Protein AF-A0A353C6F2-F1 (afdb_monomer)

Solvent-accessible surface area (backbone atoms only — not comparable to full-atom values):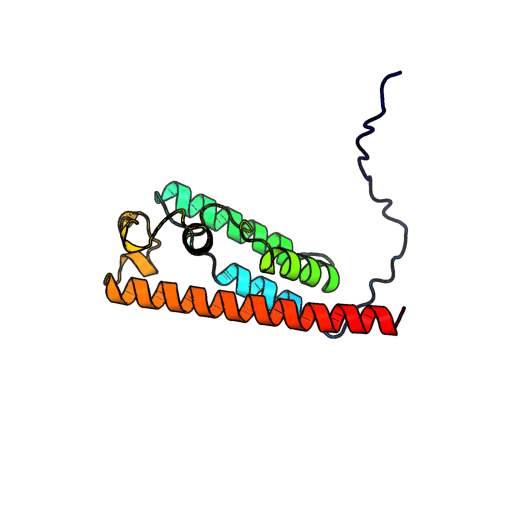 8881 Å² total; per-residue (Å²): 143,83,84,88,80,79,79,76,78,75,76,75,74,92,78,71,88,70,80,74,81,78,53,96,43,21,61,59,30,26,53,41,30,53,55,47,58,70,56,65,40,44,39,42,57,64,70,61,19,49,52,40,47,51,53,50,52,52,52,51,50,56,48,72,66,44,96,42,47,58,60,23,19,53,51,21,48,52,46,52,74,41,76,72,68,60,73,60,26,50,63,44,36,40,78,67,70,75,47,53,79,90,77,53,56,57,78,26,39,46,70,80,52,40,77,45,54,74,70,56,31,50,52,54,52,50,50,42,50,51,50,41,52,52,41,34,51,52,37,55,54,45,50,52,52,42,52,54,50,54,67,72,79,103

Secondary structure (DSSP, 8-state):
-------------S---------TTHHHHHHHHHHHHHT--B-SSHHHHHHHHHHHHHHHHHHHT-S-HHHHHHHHHHHHH-TTSSSSBHHHHHHTTS--GGGS-GGGS-HHHHSS-HHHHHHHHHHHHHHHHHHHHHHHHHHHHHHHHHHHH-

Sequence (154 aa):
VARAGQGKYFAIAQNGGVEEINTPFDSRIAELGQKLGGTFIAYGAPTRRADLSMAAAETESKMANAASNTARADRALNKAVNKDAYNGDLIQDMERGRIKLDEVKAEDLPDDLQRVSPAERQRQVDARIAERKKIRQEILELSKQREAFLRAEG

Structure (mmCIF, N/CA/C/O backbone):
data_AF-A0A353C6F2-F1
#
_entry.id   AF-A0A353C6F2-F1
#
loop_
_atom_site.group_PDB
_atom_site.id
_atom_site.type_symbol
_atom_site.label_atom_id
_atom_site.label_alt_id
_atom_site.label_comp_id
_atom_site.label_asym_id
_atom_site.label_entity_id
_atom_site.label_seq_id
_atom_site.pdbx_PDB_ins_code
_atom_site.Cartn_x
_atom_site.Cartn_y
_atom_site.Cartn_z
_atom_site.occupancy
_atom_site.B_iso_or_equiv
_atom_site.auth_seq_id
_atom_site.auth_comp_id
_atom_site.auth_asym_id
_atom_site.auth_atom_id
_atom_site.pdbx_PDB_model_num
ATOM 1 N N . VAL A 1 1 ? -43.624 21.302 -8.341 1.00 46.78 1 VAL A N 1
ATOM 2 C CA . VAL A 1 1 ? -42.869 20.060 -8.053 1.00 46.78 1 VAL A CA 1
ATOM 3 C C . VAL A 1 1 ? -41.482 20.192 -8.666 1.00 46.78 1 VAL A C 1
ATOM 5 O O . VAL A 1 1 ? -41.390 20.216 -9.881 1.00 46.78 1 VAL A O 1
ATOM 8 N N . ALA A 1 2 ? -40.438 20.339 -7.847 1.00 37.12 2 ALA A N 1
ATOM 9 C CA . ALA A 1 2 ? -39.034 20.112 -8.209 1.00 37.12 2 ALA A CA 1
ATOM 10 C C . ALA A 1 2 ? -38.250 19.897 -6.904 1.00 37.12 2 ALA A C 1
ATOM 12 O O . ALA A 1 2 ? -38.386 20.674 -5.960 1.00 37.12 2 ALA A O 1
ATOM 13 N N . ARG A 1 3 ? -37.549 18.763 -6.825 1.00 39.25 3 ARG A N 1
ATOM 14 C CA . ARG A 1 3 ? -36.927 18.201 -5.623 1.00 39.25 3 ARG A CA 1
ATOM 15 C C . ARG A 1 3 ? -35.618 18.906 -5.275 1.00 39.25 3 ARG A C 1
ATOM 17 O O . ARG A 1 3 ? -34.803 19.193 -6.144 1.00 39.25 3 ARG A O 1
ATOM 24 N N . ALA A 1 4 ? -35.436 19.099 -3.975 1.00 45.22 4 ALA A N 1
ATOM 25 C CA . ALA A 1 4 ? -34.223 19.561 -3.329 1.00 45.22 4 ALA A CA 1
ATOM 26 C C . ALA A 1 4 ? -33.039 18.606 -3.551 1.00 45.22 4 ALA A C 1
ATOM 28 O O . ALA A 1 4 ? -33.166 17.393 -3.400 1.00 45.22 4 ALA A O 1
ATOM 29 N N . GLY A 1 5 ? -31.876 19.192 -3.815 1.00 34.97 5 GLY A N 1
ATOM 30 C CA . GLY A 1 5 ? -30.561 18.576 -3.671 1.00 34.97 5 GLY A CA 1
ATOM 31 C C . GLY A 1 5 ? -29.643 19.580 -2.987 1.00 34.97 5 GLY A C 1
ATOM 32 O O . GLY A 1 5 ? -28.730 20.114 -3.605 1.00 34.97 5 GLY A O 1
ATOM 33 N N . GLN A 1 6 ? -29.961 19.927 -1.737 1.00 39.78 6 GLN A N 1
ATOM 34 C CA . GLN A 1 6 ? -29.124 20.793 -0.911 1.00 39.78 6 GLN A CA 1
ATOM 35 C C . GLN A 1 6 ? -27.802 20.072 -0.642 1.00 39.78 6 GLN A C 1
ATOM 37 O O . GLN A 1 6 ? -27.759 19.090 0.102 1.00 39.78 6 GLN A O 1
ATOM 42 N N . GLY A 1 7 ? -26.731 20.562 -1.263 1.00 39.97 7 GLY A N 1
ATOM 43 C CA . GLY A 1 7 ? -25.368 20.204 -0.905 1.00 39.97 7 GLY A CA 1
ATOM 44 C C . GLY A 1 7 ? -25.130 20.581 0.550 1.00 39.97 7 GLY A C 1
ATOM 45 O O . GLY A 1 7 ? -24.978 21.755 0.882 1.00 39.97 7 GLY A O 1
ATOM 46 N N . LYS A 1 8 ? -25.125 19.582 1.433 1.00 36.25 8 LYS A N 1
ATOM 47 C CA . LYS A 1 8 ? -24.667 19.755 2.806 1.00 36.25 8 LYS A CA 1
ATOM 48 C C . LYS A 1 8 ? -23.147 19.875 2.776 1.00 36.25 8 LYS A C 1
ATOM 50 O O . LYS A 1 8 ? -22.433 18.883 2.881 1.00 36.25 8 LYS A O 1
ATOM 55 N N . TYR A 1 9 ? -22.668 21.107 2.639 1.00 41.38 9 TYR A N 1
ATOM 56 C CA . TYR A 1 9 ? -21.391 21.495 3.222 1.00 41.38 9 TYR A CA 1
ATOM 57 C C . TYR A 1 9 ? -21.526 21.295 4.735 1.00 41.38 9 TYR A C 1
ATOM 59 O O . TYR A 1 9 ? -22.097 22.127 5.438 1.00 41.38 9 TYR A O 1
ATOM 67 N N . PHE A 1 10 ? -21.064 20.150 5.235 1.00 34.09 10 PHE A N 1
ATOM 68 C CA . PHE A 1 10 ? -20.854 19.959 6.664 1.00 34.09 10 PHE A CA 1
ATOM 69 C C . PHE A 1 10 ? -19.643 20.800 7.067 1.00 34.09 10 PHE A C 1
ATOM 71 O O . PHE A 1 10 ? -18.505 20.339 7.060 1.00 34.09 10 PHE A O 1
AT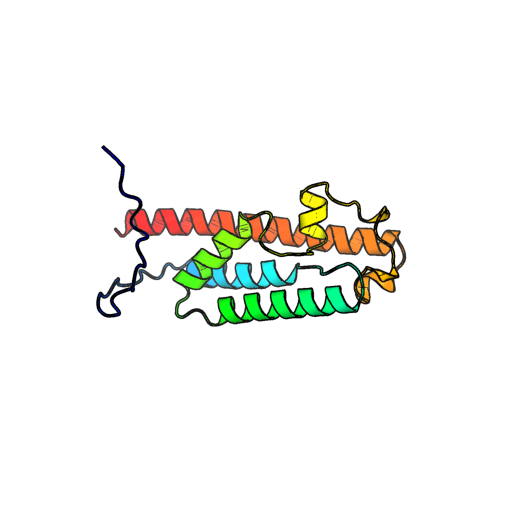OM 78 N N . ALA A 1 11 ? -19.900 22.064 7.401 1.00 37.91 11 ALA A N 1
ATOM 79 C CA . ALA A 1 11 ? -19.048 22.794 8.320 1.00 37.91 11 ALA A CA 1
ATOM 80 C C . ALA A 1 11 ? -19.124 22.046 9.659 1.00 37.91 11 ALA A C 1
ATOM 82 O O . ALA A 1 11 ? -20.131 22.116 10.363 1.00 37.91 11 ALA A O 1
ATOM 83 N N . ILE A 1 12 ? -18.106 21.235 9.948 1.00 45.31 12 ILE A N 1
ATOM 84 C CA . ILE A 1 12 ? -18.001 20.513 11.213 1.00 45.31 12 ILE A CA 1
ATOM 85 C C . ILE A 1 12 ? -17.890 21.563 12.316 1.00 45.31 12 ILE A C 1
ATOM 87 O O . ILE A 1 12 ? -16.920 22.320 12.376 1.00 45.31 12 ILE A O 1
ATOM 91 N N . ALA A 1 13 ? -18.909 21.615 13.170 1.00 35.28 13 ALA A N 1
ATOM 92 C CA . ALA A 1 13 ? -18.846 22.323 14.432 1.00 35.28 13 ALA A CA 1
ATOM 93 C C . ALA A 1 13 ? -17.652 21.774 15.227 1.00 35.28 13 ALA A C 1
ATOM 95 O O . ALA A 1 13 ? -17.620 20.598 15.574 1.00 35.28 13 ALA A O 1
ATOM 96 N N . GLN A 1 14 ? -16.669 22.629 15.504 1.00 44.38 14 GLN A N 1
ATOM 97 C CA . GLN A 1 14 ? -15.454 22.310 16.265 1.00 44.38 14 GLN A CA 1
ATOM 98 C C . GLN A 1 14 ? -15.701 22.066 17.765 1.00 44.38 14 GLN A C 1
ATOM 100 O O . GLN A 1 14 ? -14.748 21.940 18.520 1.00 44.38 14 GLN A O 1
ATOM 105 N N . ASN A 1 15 ? -16.956 21.976 18.209 1.00 46.00 15 ASN A N 1
ATOM 106 C CA . ASN A 1 15 ? -17.313 21.870 19.620 1.00 46.00 15 ASN A CA 1
ATOM 107 C C . ASN A 1 15 ? -18.392 20.795 19.791 1.00 46.00 15 ASN A C 1
ATOM 109 O O . ASN A 1 15 ? -19.587 21.079 19.763 1.00 46.00 15 ASN A O 1
ATOM 113 N N . GLY A 1 16 ? -17.970 19.548 19.944 1.00 38.00 16 GLY A N 1
ATOM 114 C CA . GLY A 1 16 ? -18.854 18.430 20.247 1.00 38.00 16 GLY A CA 1
ATOM 115 C C . GLY A 1 16 ? -17.983 17.228 20.530 1.00 38.00 16 GLY A C 1
ATOM 116 O O . GLY A 1 16 ? -17.598 16.538 19.595 1.00 38.00 16 GLY A O 1
ATOM 117 N N . GLY A 1 17 ? -17.594 17.065 21.795 1.00 42.09 17 GLY A N 1
ATOM 118 C CA . GLY A 1 17 ? -16.747 15.974 22.260 1.00 42.09 17 GLY A CA 1
ATOM 119 C C . GLY A 1 17 ? -17.390 14.631 21.950 1.00 42.09 17 GLY A C 1
ATOM 120 O O . GLY A 1 17 ? -18.144 14.096 22.753 1.00 42.09 17 GLY A O 1
ATOM 121 N N . VAL A 1 18 ? -17.104 14.098 20.767 1.00 47.91 18 VAL A N 1
ATOM 122 C CA . VAL A 1 18 ? -17.124 12.661 20.558 1.00 47.91 18 VAL A CA 1
ATOM 123 C C . VAL A 1 18 ? -15.894 12.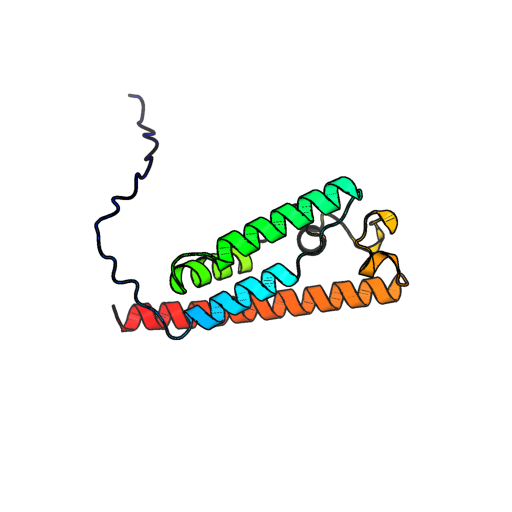193 21.313 1.00 47.91 18 VAL A C 1
ATOM 125 O O . VAL A 1 18 ? -14.774 12.448 20.873 1.00 47.91 18 VAL A O 1
ATOM 128 N N . GLU A 1 19 ? -16.09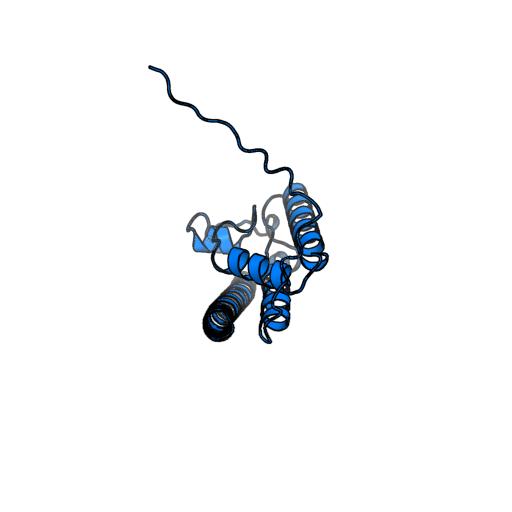3 11.628 22.501 1.00 52.47 19 GLU A N 1
ATOM 129 C CA . GLU A 1 19 ? -15.048 10.848 23.150 1.00 52.47 19 GLU A CA 1
ATOM 130 C C . GLU A 1 19 ? -14.672 9.756 22.152 1.00 52.47 19 GLU A C 1
ATOM 132 O O . GLU A 1 19 ? -15.437 8.831 21.878 1.00 52.47 19 GLU A O 1
ATOM 137 N N . GLU A 1 20 ? -13.550 9.957 21.473 1.00 62.97 20 GLU A N 1
ATOM 138 C CA . GLU A 1 20 ? -13.057 9.021 20.487 1.00 62.97 20 GLU A CA 1
ATOM 139 C C . GLU A 1 20 ? -12.621 7.784 21.273 1.00 62.97 20 GLU A C 1
ATOM 141 O O . GLU A 1 20 ? -11.583 7.793 21.936 1.00 62.97 20 GLU A O 1
ATOM 146 N N . ILE A 1 21 ? -13.475 6.754 21.293 1.00 67.12 21 ILE A N 1
ATOM 147 C CA . ILE A 1 21 ? -13.191 5.511 22.009 1.00 67.12 21 ILE A CA 1
ATOM 148 C C . ILE A 1 21 ? -12.006 4.855 21.308 1.00 67.12 21 ILE A C 1
ATOM 150 O O . ILE A 1 21 ? -12.144 4.216 20.264 1.00 67.12 21 ILE A O 1
ATOM 154 N N . ASN A 1 22 ? -10.826 5.047 21.886 1.00 79.69 22 ASN A N 1
ATOM 155 C CA . ASN A 1 22 ? -9.621 4.376 21.444 1.00 79.69 22 ASN A CA 1
ATOM 156 C C . ASN A 1 22 ? -9.762 2.885 21.734 1.00 79.69 22 ASN A C 1
ATOM 158 O O . ASN A 1 22 ? -9.971 2.468 22.873 1.00 79.69 22 ASN A O 1
ATOM 162 N N . THR A 1 23 ? -9.594 2.074 20.701 1.00 90.44 23 THR A N 1
ATOM 163 C CA . THR A 1 23 ? -9.558 0.622 20.826 1.00 90.44 23 THR A CA 1
ATOM 164 C C . THR A 1 23 ? -8.109 0.142 20.919 1.00 90.44 23 THR A C 1
ATOM 166 O O . THR A 1 23 ? -7.201 0.772 20.361 1.00 90.44 23 THR A O 1
ATOM 169 N N . PRO A 1 24 ? -7.849 -1.021 21.542 1.00 93.88 24 PRO A N 1
ATOM 170 C CA . PRO A 1 24 ? -6.507 -1.607 21.562 1.00 93.88 24 PRO A CA 1
ATOM 171 C C . PRO A 1 24 ? -5.984 -1.989 20.161 1.00 93.88 24 PRO A C 1
ATOM 173 O O . PRO A 1 24 ? -4.811 -2.330 20.012 1.00 93.88 24 PRO A O 1
ATOM 176 N N . PHE A 1 25 ? -6.826 -1.925 19.123 1.00 96.00 25 PHE A N 1
ATOM 177 C CA . PHE A 1 25 ? -6.490 -2.306 17.752 1.00 96.00 25 PHE A CA 1
ATOM 178 C C . PHE A 1 25 ? -6.041 -1.124 16.882 1.00 96.00 25 PHE A C 1
ATOM 180 O O . PHE A 1 25 ? -5.346 -1.341 15.887 1.00 96.00 25 PHE A O 1
ATOM 187 N N . ASP A 1 26 ? -6.398 0.116 17.238 1.00 95.19 26 ASP A N 1
ATOM 188 C CA . ASP A 1 26 ? -6.232 1.282 16.357 1.00 95.19 26 ASP A CA 1
ATOM 189 C C . ASP A 1 26 ? -4.774 1.534 15.969 1.00 95.19 26 ASP A C 1
ATOM 191 O O . ASP A 1 26 ? -4.462 1.697 14.788 1.00 95.19 26 ASP A O 1
ATOM 195 N N . SER A 1 27 ? -3.857 1.488 16.939 1.00 95.06 27 SER A N 1
ATOM 196 C CA . SER A 1 27 ? -2.423 1.679 16.686 1.00 95.06 27 SER A CA 1
ATOM 197 C C . SER A 1 27 ? -1.882 0.651 15.692 1.00 95.06 27 SER A C 1
ATOM 199 O O . SER A 1 27 ? -1.166 1.001 14.754 1.00 95.06 27 SER A O 1
ATOM 201 N N . ARG A 1 28 ? -2.274 -0.621 15.843 1.00 97.44 28 ARG A N 1
ATOM 202 C CA . ARG A 1 28 ? -1.802 -1.688 14.959 1.00 97.44 28 ARG A CA 1
ATOM 203 C C . ARG A 1 28 ? -2.370 -1.548 13.548 1.00 97.44 28 ARG A C 1
ATOM 205 O O . ARG A 1 28 ? -1.636 -1.708 12.575 1.00 97.44 28 ARG A O 1
ATOM 212 N N . ILE A 1 29 ? -3.657 -1.225 13.425 1.00 97.69 29 ILE A N 1
ATOM 213 C CA . ILE A 1 29 ? -4.294 -0.983 12.125 1.00 97.69 29 ILE A CA 1
ATOM 214 C C . ILE A 1 29 ? -3.630 0.218 11.428 1.00 97.69 29 ILE A C 1
ATOM 216 O O . ILE A 1 29 ? -3.334 0.147 10.234 1.00 97.69 29 ILE A O 1
ATOM 220 N N . ALA A 1 30 ? -3.323 1.288 12.167 1.00 95.88 30 ALA A N 1
ATOM 221 C CA . ALA A 1 30 ? -2.625 2.461 11.644 1.00 95.88 30 ALA A CA 1
ATOM 222 C C . ALA A 1 30 ? -1.218 2.124 11.111 1.00 95.88 30 ALA A C 1
ATOM 224 O O . ALA A 1 30 ? -0.876 2.515 9.991 1.00 95.88 30 ALA A O 1
ATOM 225 N N . GLU A 1 31 ? -0.421 1.355 11.862 1.00 96.12 31 GLU A N 1
ATOM 226 C CA . GLU A 1 31 ? 0.896 0.869 11.417 1.00 96.12 31 GLU A CA 1
ATOM 227 C C . GLU A 1 31 ? 0.802 0.046 10.128 1.00 96.12 31 GLU A C 1
ATOM 229 O O . GLU A 1 31 ? 1.588 0.231 9.195 1.00 96.12 31 GLU A O 1
ATOM 234 N N . LEU A 1 32 ? -0.167 -0.868 10.060 1.00 97.75 32 LEU A N 1
ATOM 235 C CA . LEU A 1 32 ? -0.403 -1.677 8.869 1.00 97.75 32 LEU A CA 1
ATOM 236 C C . LEU A 1 32 ? -0.829 -0.811 7.681 1.00 97.75 32 LEU A C 1
ATOM 238 O O . LEU A 1 32 ? -0.402 -1.073 6.561 1.00 97.75 32 LEU A O 1
ATOM 242 N N . GLY A 1 33 ? -1.601 0.253 7.909 1.00 96.06 33 GLY A N 1
ATOM 243 C CA . GLY A 1 33 ? -1.953 1.230 6.881 1.00 96.06 33 GLY A CA 1
ATOM 244 C C . GLY A 1 33 ? -0.741 1.924 6.259 1.00 96.06 33 GLY A C 1
ATOM 245 O O . GLY A 1 33 ? -0.712 2.116 5.041 1.00 96.06 33 GLY A O 1
ATOM 246 N N . GLN A 1 34 ? 0.269 2.261 7.067 1.00 95.31 34 GLN A N 1
ATOM 247 C CA . GLN A 1 34 ? 1.538 2.820 6.585 1.00 95.31 34 GLN A CA 1
ATOM 248 C C . GLN A 1 34 ? 2.327 1.781 5.778 1.00 95.31 34 GLN A C 1
ATOM 250 O O . GLN A 1 34 ? 2.751 2.056 4.655 1.00 95.31 34 GLN A O 1
ATOM 255 N N . LYS A 1 35 ? 2.442 0.548 6.292 1.00 96.75 35 LYS A N 1
ATOM 256 C CA . LYS A 1 35 ? 3.095 -0.560 5.569 1.00 96.75 35 LYS A CA 1
ATOM 257 C C . LYS A 1 35 ? 2.415 -0.854 4.233 1.00 96.75 35 LYS A C 1
ATOM 259 O O . LYS A 1 35 ? 3.096 -1.048 3.233 1.00 96.75 35 LYS A O 1
ATOM 264 N N . LEU A 1 36 ? 1.082 -0.816 4.194 1.00 96.75 36 LEU A N 1
ATOM 265 C CA . LEU A 1 36 ? 0.308 -0.989 2.967 1.00 96.75 36 LEU A CA 1
ATOM 266 C C . LEU A 1 36 ? 0.685 0.067 1.921 1.00 96.75 36 LEU A C 1
ATOM 268 O O . LEU A 1 36 ? 0.872 -0.279 0.756 1.00 96.75 36 LEU A O 1
ATOM 272 N N . GLY A 1 37 ? 0.856 1.327 2.335 1.00 95.19 37 GLY A N 1
ATOM 273 C CA . GLY A 1 37 ? 1.323 2.395 1.446 1.00 95.19 37 GLY A CA 1
ATOM 274 C C . GLY A 1 37 ? 2.742 2.181 0.925 1.00 95.19 37 GLY A C 1
ATOM 275 O O . GLY A 1 37 ? 3.008 2.455 -0.240 1.00 95.19 37 GLY A O 1
ATOM 276 N N . GLY A 1 38 ? 3.623 1.582 1.728 1.00 95.31 38 GLY A N 1
ATOM 277 C CA . GLY A 1 38 ? 4.979 1.206 1.310 1.00 95.31 38 GLY A CA 1
ATOM 278 C C . GLY A 1 38 ? 5.039 0.163 0.185 1.00 95.31 38 GLY A C 1
ATOM 279 O O . GLY A 1 38 ? 6.068 0.026 -0.473 1.00 95.31 38 GLY A O 1
ATOM 280 N N . THR A 1 39 ? 3.940 -0.547 -0.085 1.00 96.31 39 THR A N 1
ATOM 281 C CA . THR A 1 39 ? 3.860 -1.496 -1.209 1.00 96.31 39 THR A CA 1
ATOM 282 C C . THR A 1 39 ? 3.509 -0.830 -2.544 1.00 96.31 39 THR A C 1
ATOM 284 O O . THR A 1 39 ? 3.365 -1.531 -3.543 1.00 96.31 39 THR A O 1
ATOM 287 N N . PHE A 1 40 ? 3.286 0.487 -2.582 1.00 96.62 40 PHE A N 1
ATOM 288 C CA . PHE A 1 40 ? 2.994 1.237 -3.806 1.00 96.62 40 PHE A CA 1
ATOM 289 C C . PHE A 1 40 ? 4.171 1.180 -4.791 1.00 96.62 40 PHE A C 1
ATOM 291 O O . PHE A 1 40 ? 5.322 1.374 -4.402 1.00 96.62 40 PHE A O 1
ATOM 298 N N . ILE A 1 41 ? 3.878 0.933 -6.072 1.00 97.12 41 ILE A N 1
ATOM 299 C CA . ILE A 1 41 ? 4.882 0.940 -7.142 1.00 97.12 41 ILE A CA 1
ATOM 300 C C . ILE A 1 41 ? 4.416 1.894 -8.240 1.00 97.12 41 ILE A C 1
ATOM 302 O O . ILE A 1 41 ? 3.579 1.529 -9.066 1.00 97.12 41 ILE A O 1
ATOM 306 N N . ALA A 1 42 ? 4.975 3.103 -8.274 1.00 97.38 42 ALA A N 1
ATOM 307 C CA . ALA A 1 42 ? 4.758 4.010 -9.395 1.00 97.38 42 ALA A CA 1
ATOM 308 C C . ALA A 1 42 ? 5.426 3.462 -10.665 1.00 97.38 42 ALA A C 1
ATOM 310 O O . ALA A 1 42 ? 6.582 3.038 -10.626 1.00 97.38 42 ALA A O 1
ATOM 311 N N . TYR A 1 43 ? 4.732 3.536 -11.800 1.00 97.25 43 TYR A N 1
ATOM 312 C CA . TYR A 1 43 ? 5.268 3.159 -13.111 1.00 97.25 43 TYR A CA 1
ATOM 313 C C . TYR A 1 43 ? 4.835 4.143 -14.213 1.00 97.25 43 TYR A C 1
ATOM 315 O O . TYR A 1 43 ? 3.998 5.024 -13.997 1.00 97.25 43 TYR A O 1
ATOM 323 N N . GLY A 1 44 ? 5.433 4.000 -15.395 1.00 96.44 44 GLY A N 1
ATOM 324 C CA . GLY A 1 44 ? 5.282 4.882 -16.549 1.00 96.44 44 GLY A CA 1
ATOM 325 C C . GLY A 1 44 ? 6.475 5.820 -16.736 1.00 96.44 44 GLY A C 1
ATOM 326 O O . GLY A 1 44 ? 7.508 5.679 -16.074 1.00 96.44 44 GLY A O 1
ATOM 327 N N . ALA A 1 45 ? 6.296 6.802 -17.627 1.00 96.06 45 ALA A N 1
ATOM 328 C CA . ALA A 1 45 ? 7.332 7.760 -18.001 1.00 96.06 45 ALA A CA 1
ATOM 329 C C . ALA A 1 45 ? 8.003 8.399 -16.765 1.00 96.06 45 ALA A C 1
ATOM 331 O O . ALA A 1 45 ? 7.290 8.766 -15.825 1.00 96.06 45 ALA A O 1
ATOM 332 N N . PRO A 1 46 ? 9.336 8.604 -16.761 1.00 94.06 46 PRO A N 1
ATOM 333 C CA . PRO A 1 46 ? 10.080 8.998 -15.561 1.00 94.06 46 PRO A CA 1
ATOM 334 C C . PRO A 1 46 ? 9.530 10.225 -14.821 1.00 94.06 46 PRO A C 1
ATOM 336 O O . PRO A 1 46 ? 9.419 10.198 -13.597 1.00 94.06 46 PRO A O 1
ATOM 339 N N . THR A 1 47 ? 9.132 11.275 -15.546 1.00 94.88 47 THR A N 1
ATOM 340 C CA . THR A 1 47 ? 8.549 12.493 -14.955 1.00 94.88 47 THR A CA 1
ATOM 341 C C . THR A 1 47 ? 7.226 12.197 -14.255 1.00 94.88 47 THR A C 1
ATOM 343 O O . THR A 1 47 ? 7.062 12.493 -13.076 1.00 94.88 47 THR A O 1
ATOM 346 N N . ARG A 1 48 ? 6.314 11.504 -14.942 1.00 95.25 48 ARG A N 1
ATOM 347 C CA . ARG A 1 48 ? 5.022 11.099 -14.381 1.00 95.25 48 ARG A CA 1
ATOM 348 C C . ARG A 1 48 ? 5.186 10.146 -13.199 1.00 95.25 48 ARG A C 1
ATOM 350 O O . ARG A 1 48 ? 4.457 10.260 -12.222 1.00 95.25 48 ARG A O 1
ATOM 357 N N . ARG A 1 49 ? 6.137 9.213 -13.262 1.00 95.94 49 ARG A N 1
ATOM 358 C CA . ARG A 1 49 ? 6.443 8.284 -12.166 1.00 95.94 49 ARG A CA 1
ATOM 359 C C . ARG A 1 49 ? 6.924 9.027 -10.915 1.00 95.94 49 ARG A C 1
ATOM 361 O O . ARG A 1 49 ? 6.521 8.664 -9.807 1.00 95.94 49 ARG A O 1
ATOM 368 N N . ALA A 1 50 ? 7.738 10.071 -11.085 1.00 95.44 50 ALA A N 1
ATOM 369 C CA . ALA A 1 50 ? 8.179 10.931 -9.988 1.00 95.44 50 ALA A CA 1
ATOM 370 C C . ALA A 1 50 ? 6.997 11.677 -9.350 1.00 95.44 50 ALA A C 1
ATOM 372 O O . ALA A 1 50 ? 6.824 11.597 -8.134 1.00 95.44 50 ALA A O 1
ATOM 373 N N . ASP A 1 51 ? 6.128 12.289 -10.160 1.00 96.81 51 ASP A N 1
ATOM 374 C CA . ASP A 1 51 ? 4.926 12.983 -9.676 1.00 96.81 51 ASP A CA 1
ATOM 375 C C . ASP A 1 51 ? 3.999 12.042 -8.890 1.00 96.81 51 ASP A C 1
ATOM 377 O O . ASP A 1 51 ? 3.533 12.376 -7.800 1.00 96.81 51 ASP A O 1
ATOM 381 N N . LEU A 1 52 ? 3.764 10.831 -9.410 1.00 96.62 52 LEU A N 1
ATOM 382 C CA . LEU A 1 52 ? 2.944 9.813 -8.748 1.00 96.62 52 LEU A CA 1
ATOM 383 C C . LEU A 1 52 ? 3.547 9.371 -7.408 1.00 96.62 52 LEU A C 1
ATOM 385 O O . LEU A 1 52 ? 2.824 9.230 -6.423 1.00 96.62 52 LEU A O 1
ATOM 389 N N . SER A 1 53 ? 4.869 9.191 -7.355 1.00 95.12 53 SER A N 1
ATOM 390 C CA . SER A 1 53 ? 5.585 8.835 -6.123 1.00 95.12 53 SER A CA 1
ATOM 391 C C . SER A 1 53 ? 5.504 9.943 -5.076 1.00 95.12 53 SER A C 1
ATOM 393 O O . SER A 1 53 ? 5.248 9.664 -3.905 1.00 95.12 53 SER A O 1
ATOM 395 N N . MET A 1 54 ? 5.657 11.202 -5.493 1.00 95.94 54 MET A N 1
ATOM 396 C CA . MET A 1 54 ? 5.504 12.358 -4.609 1.00 95.94 54 MET A CA 1
ATOM 397 C C . MET A 1 54 ? 4.070 12.482 -4.085 1.00 95.94 54 MET A C 1
ATOM 399 O O . MET A 1 54 ? 3.876 12.650 -2.883 1.00 95.94 54 MET A O 1
ATOM 403 N N . ALA A 1 55 ? 3.065 12.334 -4.950 1.00 95.12 55 ALA A N 1
ATOM 404 C CA . ALA A 1 55 ? 1.657 12.391 -4.557 1.00 95.12 55 ALA A CA 1
ATOM 405 C C . ALA A 1 55 ? 1.273 11.257 -3.588 1.00 95.12 55 ALA A C 1
ATOM 407 O O . ALA A 1 55 ? 0.529 11.477 -2.626 1.00 95.12 55 ALA A O 1
ATOM 408 N N . ALA A 1 56 ? 1.801 10.048 -3.807 1.00 93.81 56 ALA A N 1
ATOM 409 C CA . ALA A 1 56 ? 1.627 8.931 -2.886 1.00 93.81 56 ALA A CA 1
ATOM 410 C C . ALA A 1 56 ? 2.277 9.236 -1.528 1.00 93.81 56 ALA A C 1
ATOM 412 O O . ALA A 1 56 ? 1.609 9.127 -0.502 1.00 93.81 56 ALA A O 1
ATOM 413 N N . ALA A 1 57 ? 3.527 9.709 -1.510 1.00 93.75 57 ALA A N 1
ATOM 414 C CA . ALA A 1 57 ? 4.230 10.075 -0.280 1.00 93.75 57 ALA A CA 1
ATOM 415 C C . ALA A 1 57 ? 3.530 11.207 0.493 1.00 93.75 57 ALA A C 1
ATOM 417 O O . ALA A 1 57 ? 3.418 11.150 1.718 1.00 93.75 57 ALA A O 1
ATOM 418 N N . GLU A 1 58 ? 3.000 12.215 -0.203 1.00 93.06 58 GLU A N 1
ATOM 419 C CA . GLU A 1 58 ? 2.216 13.286 0.414 1.00 93.06 58 GLU A CA 1
ATOM 420 C C . GLU A 1 58 ? 0.921 12.740 1.033 1.00 93.06 58 GLU A C 1
ATOM 422 O O . GLU A 1 58 ? 0.5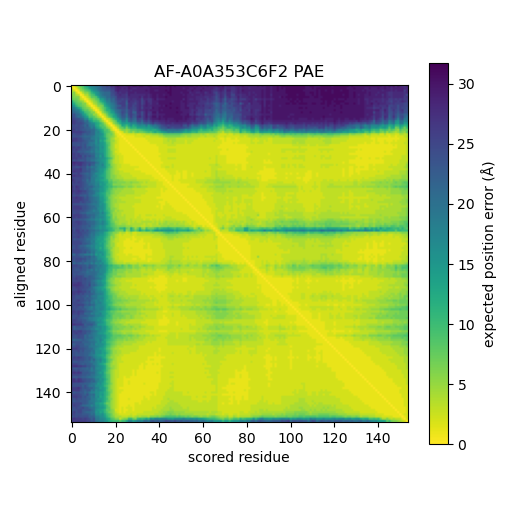48 13.111 2.149 1.00 93.06 58 GLU A O 1
ATOM 427 N N . THR A 1 59 ? 0.251 11.819 0.339 1.00 89.69 59 THR A N 1
ATOM 428 C CA . THR A 1 59 ? -0.946 11.141 0.849 1.00 89.69 59 THR A CA 1
ATOM 429 C C . THR A 1 59 ? -0.625 10.324 2.101 1.00 89.69 59 THR A C 1
ATOM 431 O O . THR A 1 59 ? -1.351 10.428 3.093 1.00 89.69 59 THR A O 1
ATOM 434 N N . GLU A 1 60 ? 0.479 9.570 2.098 1.00 91.38 60 GLU A N 1
ATOM 435 C CA . GLU A 1 60 ? 0.953 8.817 3.266 1.00 91.38 60 GLU A CA 1
ATOM 436 C C . GLU A 1 60 ? 1.291 9.728 4.442 1.00 91.38 60 GLU A C 1
ATOM 438 O O . GLU A 1 60 ? 0.839 9.470 5.557 1.00 91.38 60 GLU A O 1
ATOM 443 N N . SER A 1 61 ? 1.994 10.833 4.191 1.00 91.00 61 SER A N 1
ATOM 444 C CA . SER A 1 61 ? 2.332 11.826 5.212 1.00 91.00 61 SER A CA 1
ATOM 445 C C . SER A 1 61 ? 1.079 12.457 5.827 1.00 91.00 61 SER A C 1
ATOM 447 O O . SER A 1 61 ? 0.956 12.550 7.048 1.00 91.00 61 SER A O 1
ATOM 449 N N . LYS A 1 62 ? 0.082 12.818 5.009 1.00 87.75 62 LYS A N 1
ATOM 450 C CA . LYS A 1 62 ? -1.211 13.328 5.500 1.00 87.75 62 LYS A CA 1
ATOM 451 C C . LYS A 1 62 ? -1.945 12.302 6.363 1.00 87.75 62 LYS A C 1
ATOM 453 O O . LYS A 1 62 ? -2.578 12.678 7.344 1.00 87.75 62 LYS A O 1
ATOM 458 N N . MET A 1 63 ? -1.874 11.016 6.014 1.00 84.81 63 MET A N 1
ATOM 459 C CA . MET A 1 63 ? -2.463 9.950 6.830 1.00 84.81 63 MET A CA 1
ATOM 460 C C . MET A 1 63 ? -1.694 9.735 8.131 1.00 84.81 63 MET A C 1
ATOM 462 O O . MET A 1 63 ? -2.321 9.600 9.177 1.00 84.81 63 MET A O 1
ATOM 466 N N . ALA A 1 64 ? -0.363 9.752 8.088 1.00 83.88 64 ALA A N 1
ATOM 467 C CA . ALA A 1 64 ? 0.488 9.610 9.266 1.00 83.88 64 ALA A CA 1
ATOM 468 C C . ALA A 1 64 ? 0.307 10.768 10.259 1.00 83.88 64 ALA A C 1
ATOM 470 O O . ALA A 1 64 ? 0.403 10.555 11.461 1.00 83.88 64 ALA A O 1
ATOM 471 N N . ASN A 1 65 ? -0.005 11.969 9.769 1.00 85.19 65 ASN A N 1
ATOM 472 C CA . ASN A 1 65 ? -0.230 13.165 10.584 1.00 85.19 65 ASN A CA 1
ATOM 473 C C . ASN A 1 65 ? -1.693 13.361 11.021 1.00 85.19 65 ASN A C 1
ATOM 475 O O . ASN A 1 65 ? -2.019 14.397 11.599 1.00 85.19 65 ASN A O 1
ATOM 479 N N . ALA A 1 66 ? -2.592 12.401 10.768 1.00 81.12 66 ALA A N 1
ATOM 480 C CA . ALA A 1 66 ? -3.964 12.488 11.266 1.00 81.12 66 ALA A CA 1
ATOM 481 C C . ALA A 1 66 ? -3.991 12.554 12.807 1.00 81.12 66 ALA A C 1
ATOM 483 O O . ALA A 1 66 ? -3.137 11.957 13.472 1.00 81.12 66 ALA A O 1
ATOM 484 N N . ALA A 1 67 ? -4.970 13.286 13.350 1.00 76.94 67 ALA A N 1
ATOM 485 C CA . ALA A 1 67 ? -4.998 13.714 14.751 1.00 76.94 67 ALA A CA 1
ATOM 486 C C . ALA A 1 67 ? -5.092 12.562 15.769 1.00 76.94 67 ALA A C 1
ATOM 488 O O . ALA A 1 67 ? -4.575 12.700 16.874 1.00 76.94 67 ALA A O 1
ATOM 489 N N . SER A 1 68 ? -5.691 11.427 15.395 1.00 88.88 68 SER A N 1
ATOM 490 C CA . SER A 1 68 ? -5.930 10.288 16.288 1.00 88.88 68 SER A CA 1
ATOM 491 C C . SER A 1 68 ? -5.574 8.944 15.652 1.00 88.88 68 SER A C 1
ATOM 493 O O . SER A 1 68 ? -5.562 8.794 14.426 1.00 88.88 68 SER A O 1
ATOM 495 N N . ASN A 1 69 ? -5.307 7.935 16.488 1.00 88.00 69 ASN A N 1
ATOM 496 C CA . ASN A 1 69 ? -5.080 6.565 16.018 1.00 88.00 69 ASN A CA 1
ATOM 497 C C . ASN A 1 69 ? -6.342 5.964 15.394 1.00 88.00 69 ASN A C 1
ATOM 499 O O . ASN A 1 69 ? -6.238 5.269 14.390 1.00 88.00 69 ASN A O 1
ATOM 503 N N . THR A 1 70 ? -7.517 6.295 15.922 1.00 91.06 70 THR A N 1
ATOM 504 C CA . THR A 1 70 ? -8.827 5.921 15.377 1.00 91.06 70 THR A CA 1
ATOM 505 C C . THR A 1 70 ? -8.989 6.413 13.936 1.00 91.06 70 THR A C 1
ATOM 507 O O . THR A 1 70 ? -9.237 5.611 13.035 1.00 91.06 70 THR A O 1
ATOM 510 N N . ALA A 1 71 ? -8.721 7.697 13.667 1.00 91.50 71 ALA A N 1
ATOM 511 C CA . ALA A 1 71 ? -8.779 8.240 12.310 1.00 91.50 71 ALA A CA 1
ATOM 512 C C . ALA A 1 71 ? -7.746 7.588 11.373 1.00 91.50 71 ALA A C 1
ATOM 514 O O . ALA A 1 71 ? -8.030 7.334 10.198 1.00 91.50 71 ALA A O 1
ATOM 515 N N . ARG A 1 72 ? -6.539 7.290 11.874 1.00 93.62 72 ARG A N 1
ATOM 516 C CA . ARG A 1 72 ? -5.511 6.563 11.105 1.00 93.62 72 ARG A CA 1
ATOM 517 C C . ARG A 1 72 ? -5.951 5.133 10.790 1.00 93.62 72 ARG A C 1
ATOM 519 O O . ARG A 1 72 ? -5.731 4.674 9.669 1.00 93.62 72 ARG A O 1
ATOM 526 N N . ALA A 1 73 ? -6.592 4.455 11.738 1.00 94.31 73 ALA A N 1
ATOM 527 C CA . ALA A 1 73 ? -7.117 3.108 11.574 1.00 94.31 73 ALA A CA 1
ATOM 528 C C . ALA A 1 73 ? -8.248 3.060 10.535 1.00 94.31 73 ALA A C 1
ATOM 530 O O . ALA A 1 73 ? -8.223 2.214 9.640 1.00 94.31 73 ALA A O 1
ATOM 531 N N . ASP A 1 74 ? -9.177 4.019 10.567 1.00 93.75 74 ASP A N 1
ATOM 532 C CA . ASP A 1 74 ? -10.252 4.126 9.570 1.00 93.75 74 ASP A CA 1
ATOM 533 C C . ASP A 1 74 ? -9.698 4.360 8.158 1.00 93.75 74 ASP A C 1
ATOM 535 O O . ASP A 1 74 ? -10.130 3.734 7.183 1.00 93.75 74 ASP A O 1
ATOM 539 N N . ARG A 1 75 ? -8.683 5.224 8.032 1.00 94.00 75 ARG A N 1
ATOM 540 C CA . ARG A 1 75 ? -7.990 5.472 6.756 1.00 94.00 75 ARG A CA 1
ATOM 541 C C . ARG A 1 75 ? -7.256 4.230 6.253 1.00 94.00 75 ARG A C 1
ATOM 543 O O . ARG A 1 75 ? -7.303 3.944 5.056 1.00 94.00 75 ARG A O 1
ATOM 550 N N . ALA A 1 76 ? -6.608 3.484 7.144 1.00 95.75 76 ALA A N 1
ATOM 551 C CA . ALA A 1 76 ? -5.945 2.228 6.813 1.00 95.75 76 ALA A CA 1
ATOM 552 C C . ALA A 1 76 ? -6.942 1.163 6.328 1.00 95.75 76 ALA A C 1
ATOM 554 O O . ALA A 1 76 ? -6.689 0.520 5.307 1.00 95.75 76 ALA A O 1
ATOM 555 N N . LEU A 1 77 ? -8.097 1.030 6.989 1.00 96.69 77 LEU A N 1
ATOM 556 C CA . LEU A 1 77 ? -9.176 0.146 6.549 1.00 96.69 77 LEU A CA 1
ATOM 557 C C . LEU A 1 77 ? -9.702 0.548 5.167 1.00 96.69 77 LEU A C 1
ATOM 559 O O . LEU A 1 77 ? -9.784 -0.300 4.279 1.00 96.69 77 LEU A O 1
ATOM 563 N N . ASN A 1 78 ? -9.996 1.836 4.954 1.00 95.19 78 ASN A N 1
ATOM 564 C CA . ASN A 1 78 ? -10.450 2.339 3.656 1.00 95.19 78 ASN A CA 1
ATOM 565 C C . ASN A 1 78 ? -9.448 2.004 2.538 1.00 95.19 78 ASN A C 1
ATOM 567 O O . ASN A 1 78 ? -9.834 1.481 1.493 1.00 95.19 78 ASN A O 1
ATOM 571 N N . LYS A 1 79 ? -8.153 2.224 2.786 1.00 94.00 79 LYS A N 1
ATOM 572 C CA . LYS A 1 79 ? -7.075 1.867 1.857 1.00 94.00 79 LYS A CA 1
ATOM 573 C C . LYS A 1 79 ? -7.019 0.359 1.584 1.00 94.00 79 LYS A C 1
ATOM 575 O O . LYS A 1 79 ? -6.787 -0.048 0.448 1.00 94.00 79 LYS A O 1
ATOM 580 N N . ALA A 1 80 ? -7.226 -0.476 2.603 1.00 95.62 80 ALA A N 1
ATOM 581 C CA . ALA A 1 80 ? -7.157 -1.927 2.465 1.00 95.62 80 ALA A CA 1
ATOM 582 C C . ALA A 1 80 ? -8.262 -2.497 1.564 1.00 95.62 80 ALA A C 1
ATOM 584 O O . ALA A 1 80 ? -7.990 -3.411 0.783 1.00 95.62 80 ALA A O 1
ATOM 585 N N . VAL A 1 81 ? -9.477 -1.944 1.640 1.00 95.00 81 VAL A N 1
ATOM 586 C CA . VAL A 1 81 ? -10.620 -2.376 0.814 1.00 95.00 81 VAL A CA 1
ATOM 587 C C . VAL A 1 81 ? -10.665 -1.710 -0.561 1.00 95.00 81 VAL A C 1
ATOM 589 O O . VAL A 1 81 ? -11.266 -2.256 -1.487 1.00 95.00 81 VAL A O 1
ATOM 592 N N . ASN A 1 82 ? -10.042 -0.540 -0.716 1.00 91.50 82 ASN A N 1
ATOM 593 C CA . ASN A 1 82 ? -10.066 0.210 -1.962 1.00 91.50 82 ASN A CA 1
ATOM 594 C C . ASN A 1 82 ? -9.055 -0.355 -2.980 1.00 91.50 82 ASN A C 1
ATOM 596 O O . ASN A 1 82 ? -7.842 -0.377 -2.754 1.00 91.50 82 ASN A O 1
ATOM 600 N N . LYS A 1 83 ? -9.567 -0.792 -4.135 1.00 83.50 83 LYS A N 1
ATOM 601 C CA . LYS A 1 83 ?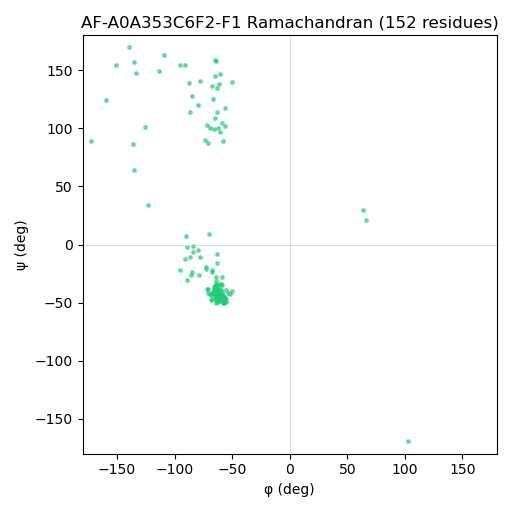 -8.759 -1.276 -5.270 1.00 83.50 83 LYS A CA 1
ATOM 602 C C . LYS A 1 83 ? -8.134 -0.145 -6.096 1.00 83.50 83 LYS A C 1
ATOM 604 O O . LYS A 1 83 ? -7.242 -0.416 -6.889 1.00 83.50 83 LYS A O 1
ATOM 609 N N . ASP A 1 84 ? -8.567 1.089 -5.847 1.00 87.44 84 ASP A N 1
ATOM 610 C CA . ASP A 1 84 ? -8.179 2.321 -6.537 1.00 87.44 84 ASP A CA 1
ATOM 611 C C . ASP A 1 84 ? -7.624 3.337 -5.521 1.00 87.44 84 ASP A C 1
ATOM 613 O O . ASP A 1 84 ? -7.866 4.541 -5.608 1.00 87.44 84 ASP A O 1
ATOM 617 N N . ALA A 1 85 ? -6.935 2.846 -4.485 1.00 87.75 85 ALA A N 1
ATOM 618 C CA . ALA A 1 85 ? -6.389 3.701 -3.430 1.00 87.75 85 ALA A CA 1
ATOM 619 C C . ALA A 1 85 ? -5.260 4.622 -3.929 1.00 87.75 85 ALA A C 1
ATOM 621 O O . ALA A 1 85 ? -5.001 5.649 -3.305 1.00 87.75 85 ALA A O 1
ATOM 622 N N . TYR A 1 86 ? -4.605 4.263 -5.038 1.00 90.06 86 TYR A N 1
ATOM 623 C CA . TYR A 1 86 ? -3.519 5.025 -5.638 1.00 90.06 86 TYR A CA 1
ATOM 624 C C . TYR A 1 86 ? -3.717 5.167 -7.144 1.00 90.06 86 TYR A C 1
ATOM 626 O O . TYR A 1 86 ? -4.215 4.273 -7.826 1.00 90.06 86 TYR A O 1
ATOM 634 N N . ASN A 1 87 ? -3.257 6.292 -7.681 1.00 91.38 87 ASN A N 1
ATOM 635 C CA . ASN A 1 87 ? -3.132 6.468 -9.121 1.00 91.38 87 ASN A CA 1
ATOM 636 C C . ASN A 1 87 ? -1.763 5.955 -9.579 1.00 91.38 87 ASN A C 1
ATOM 638 O O . ASN A 1 87 ? -0.760 6.212 -8.918 1.00 91.38 87 ASN A O 1
ATOM 642 N N . GLY A 1 88 ? -1.725 5.263 -10.722 1.00 94.62 88 GLY A N 1
ATOM 643 C CA . GLY A 1 88 ? -0.480 4.795 -11.343 1.00 94.62 88 GLY A CA 1
ATOM 644 C C . GLY A 1 88 ? 0.303 3.779 -10.509 1.00 94.62 88 GLY A C 1
ATOM 645 O O . GLY A 1 88 ? 1.527 3.735 -10.591 1.00 94.62 88 GLY A O 1
ATOM 646 N N . ASP A 1 89 ? -0.404 2.990 -9.702 1.00 97.19 89 ASP A N 1
ATOM 647 C CA . ASP A 1 89 ? 0.157 1.867 -8.962 1.00 97.19 89 ASP A CA 1
ATOM 648 C C . ASP A 1 89 ? 0.142 0.610 -9.829 1.00 97.19 89 ASP A C 1
ATOM 650 O O . ASP A 1 89 ? -0.926 0.068 -10.132 1.00 97.19 89 ASP A O 1
ATOM 654 N N . LEU A 1 90 ? 1.329 0.122 -10.179 1.00 97.44 90 LEU A N 1
ATOM 655 C CA . LEU A 1 90 ? 1.508 -1.069 -11.002 1.00 97.44 90 LEU A CA 1
ATOM 656 C C . LEU A 1 90 ? 0.743 -2.271 -10.436 1.00 97.44 90 LEU A C 1
ATOM 658 O O . LEU A 1 90 ? 0.082 -2.986 -11.185 1.00 97.44 90 LEU A O 1
ATOM 662 N N . ILE A 1 91 ? 0.770 -2.473 -9.114 1.00 96.19 91 ILE A N 1
ATOM 663 C CA . ILE A 1 91 ? 0.091 -3.616 -8.494 1.00 96.19 91 ILE A CA 1
ATOM 664 C C . ILE A 1 91 ? -1.431 -3.478 -8.611 1.00 96.19 91 ILE A C 1
ATOM 666 O O . ILE A 1 91 ? -2.097 -4.462 -8.927 1.00 96.19 91 ILE A O 1
ATOM 670 N N . GLN A 1 92 ? -2.002 -2.290 -8.374 1.00 95.25 92 GLN A N 1
ATOM 671 C CA . GLN A 1 92 ? -3.455 -2.104 -8.511 1.00 95.25 92 GLN A CA 1
ATOM 672 C C . GLN A 1 92 ? -3.898 -2.250 -9.964 1.00 95.25 92 GLN A C 1
ATOM 674 O O . GLN A 1 92 ? -4.907 -2.899 -10.230 1.00 95.25 92 GLN A O 1
ATOM 679 N N . ASP A 1 93 ? -3.143 -1.699 -10.914 1.00 96.25 93 ASP A N 1
ATOM 680 C CA . ASP A 1 93 ? -3.469 -1.842 -12.331 1.00 96.25 93 ASP A CA 1
ATOM 681 C C . ASP A 1 93 ? -3.377 -3.310 -12.791 1.00 96.25 93 ASP A C 1
ATOM 683 O O . ASP A 1 93 ? -4.255 -3.767 -13.529 1.00 96.25 93 ASP A O 1
ATOM 687 N N . MET A 1 94 ? -2.411 -4.086 -12.285 1.00 95.38 94 MET A N 1
ATOM 688 C CA . MET A 1 94 ? -2.343 -5.541 -12.493 1.00 95.38 94 MET A CA 1
ATOM 689 C C . MET A 1 94 ? -3.525 -6.285 -11.852 1.00 95.38 94 MET A C 1
ATOM 691 O O . MET A 1 94 ? -4.159 -7.110 -12.507 1.00 95.38 94 MET A O 1
ATOM 695 N N . GLU A 1 95 ? -3.882 -5.978 -10.598 1.0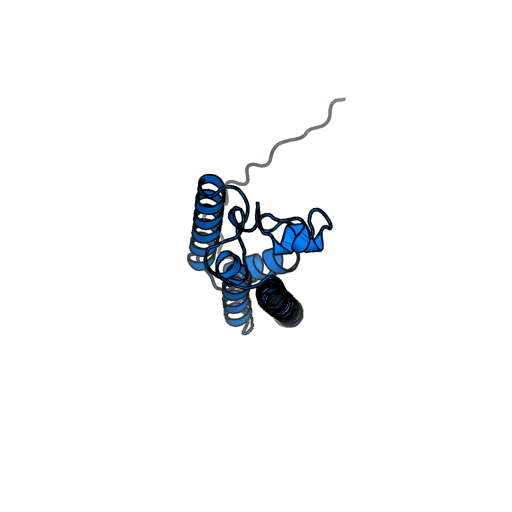0 93.25 95 GLU A N 1
ATOM 696 C CA . GLU A 1 95 ? -5.048 -6.565 -9.906 1.00 93.25 95 GLU A CA 1
ATOM 697 C C . GLU A 1 95 ? -6.368 -6.289 -10.646 1.00 93.25 95 GLU A C 1
ATOM 699 O O . GLU A 1 95 ? -7.321 -7.066 -10.550 1.00 93.25 95 GLU A O 1
ATOM 704 N N . ARG A 1 96 ? -6.426 -5.183 -11.393 1.00 93.19 96 ARG A N 1
ATOM 705 C CA . ARG A 1 96 ? -7.570 -4.769 -12.215 1.00 93.19 96 ARG A CA 1
ATOM 706 C C . ARG A 1 96 ? -7.530 -5.311 -13.642 1.00 93.19 96 ARG A C 1
ATOM 708 O O . ARG A 1 96 ? -8.448 -5.023 -14.406 1.00 93.19 96 ARG A O 1
ATOM 715 N N . GLY A 1 97 ? -6.484 -6.048 -14.012 1.00 93.81 97 GLY A N 1
ATOM 716 C CA . GLY A 1 97 ? -6.293 -6.561 -15.367 1.00 93.81 97 GLY A CA 1
ATOM 717 C C . GLY A 1 97 ? -6.062 -5.472 -16.420 1.00 93.81 97 GLY A C 1
ATOM 718 O O . GLY A 1 97 ? -6.308 -5.709 -17.597 1.00 93.81 97 GLY A O 1
ATOM 719 N N . ARG A 1 98 ? -5.628 -4.272 -16.013 1.00 94.06 98 ARG A N 1
ATOM 720 C CA . ARG A 1 98 ? -5.325 -3.158 -16.930 1.00 94.06 98 ARG A CA 1
ATOM 721 C C . ARG A 1 98 ? -3.973 -3.304 -17.606 1.00 94.06 98 ARG A C 1
ATOM 723 O O . ARG A 1 98 ? -3.777 -2.743 -18.677 1.00 94.06 98 ARG A O 1
ATOM 730 N N . ILE A 1 99 ? -3.053 -4.008 -16.957 1.00 95.12 99 ILE A N 1
ATOM 731 C CA . ILE A 1 99 ? -1.706 -4.236 -17.458 1.00 95.12 99 ILE A CA 1
ATOM 732 C C . ILE A 1 99 ? -1.167 -5.564 -16.945 1.00 95.12 99 ILE A C 1
ATOM 734 O O . ILE A 1 99 ? -1.573 -6.040 -15.880 1.00 95.12 99 ILE A O 1
ATOM 738 N N . LYS A 1 100 ? -0.226 -6.144 -17.684 1.00 95.75 100 LYS A N 1
ATOM 739 C CA . LYS A 1 100 ? 0.621 -7.236 -17.207 1.00 95.75 100 LYS A CA 1
ATOM 740 C C . LYS A 1 100 ? 2.064 -6.761 -17.105 1.00 95.75 100 LYS A C 1
ATOM 742 O O . LYS A 1 100 ? 2.492 -5.907 -17.873 1.00 95.75 100 LYS A O 1
ATOM 747 N N . LEU A 1 101 ? 2.821 -7.315 -16.160 1.00 96.12 101 LEU A N 1
ATOM 748 C CA . LEU A 1 101 ? 4.199 -6.884 -15.906 1.00 96.12 101 LEU A CA 1
ATOM 749 C C . LEU A 1 101 ? 5.119 -7.052 -17.127 1.00 96.12 101 LEU A C 1
ATOM 751 O O . LEU A 1 101 ? 6.024 -6.247 -17.326 1.00 96.12 101 LEU A O 1
ATOM 755 N N . ASP A 1 102 ? 4.890 -8.084 -17.936 1.00 94.12 102 ASP A N 1
ATOM 756 C CA . ASP A 1 102 ? 5.632 -8.377 -19.166 1.00 94.12 102 ASP A CA 1
ATOM 757 C C . ASP A 1 102 ? 5.313 -7.415 -20.323 1.00 94.12 102 ASP A C 1
ATOM 759 O O . ASP A 1 102 ? 6.119 -7.272 -21.240 1.00 94.12 102 ASP A O 1
ATOM 763 N N . GLU A 1 103 ? 4.182 -6.712 -20.256 1.00 94.12 103 GLU A N 1
ATOM 764 C CA . GLU A 1 103 ? 3.779 -5.673 -21.210 1.00 94.12 103 GLU A CA 1
ATOM 765 C C . GLU A 1 103 ? 4.351 -4.284 -20.840 1.00 94.12 103 GLU A C 1
ATOM 767 O O . GLU A 1 103 ? 4.303 -3.356 -21.650 1.00 94.12 103 GLU A O 1
ATOM 772 N N . VAL A 1 104 ? 4.928 -4.123 -19.638 1.00 95.12 104 VAL A N 1
ATOM 773 C CA . VAL A 1 104 ? 5.553 -2.866 -19.186 1.00 95.12 104 VAL A CA 1
ATOM 774 C C . VAL A 1 104 ? 6.995 -2.776 -19.682 1.00 95.12 104 VAL A C 1
ATOM 776 O O . VAL A 1 104 ? 7.820 -3.660 -19.437 1.00 95.12 104 VAL A O 1
ATOM 779 N N . LYS A 1 105 ? 7.348 -1.661 -20.330 1.00 95.12 105 LYS A N 1
ATOM 780 C CA . LYS A 1 105 ? 8.733 -1.407 -20.740 1.00 95.12 105 LYS A CA 1
ATOM 781 C C . LYS A 1 105 ? 9.642 -1.254 -19.524 1.00 95.12 105 LYS A C 1
ATOM 783 O O . LYS A 1 105 ? 9.274 -0.635 -18.531 1.00 95.12 105 LYS A O 1
ATOM 788 N N . ALA A 1 106 ? 10.882 -1.724 -19.636 1.00 93.56 106 ALA A N 1
ATOM 789 C CA . ALA A 1 106 ? 11.852 -1.608 -18.547 1.00 93.56 106 ALA A CA 1
ATOM 790 C C . ALA A 1 106 ? 12.117 -0.147 -18.122 1.00 93.56 106 ALA A C 1
ATOM 792 O O . ALA A 1 106 ? 12.288 0.110 -16.938 1.00 93.56 106 ALA A O 1
ATOM 793 N N . GLU A 1 107 ? 12.108 0.803 -19.063 1.00 94.50 107 GLU A N 1
ATOM 794 C CA . GLU A 1 107 ? 12.276 2.247 -18.802 1.00 94.50 107 GLU A CA 1
ATOM 795 C C . GLU A 1 107 ? 11.103 2.884 -18.029 1.00 94.50 107 GLU A C 1
ATOM 797 O O . GLU A 1 107 ? 11.276 3.882 -17.322 1.00 94.50 107 GLU A O 1
ATOM 802 N N . ASP A 1 108 ? 9.920 2.271 -18.109 1.00 96.50 108 ASP A N 1
ATOM 803 C CA . ASP A 1 108 ? 8.716 2.709 -17.402 1.00 96.50 108 ASP A CA 1
ATOM 804 C C . ASP A 1 108 ? 8.656 2.173 -15.961 1.00 96.50 108 ASP A C 1
ATOM 806 O O . ASP A 1 108 ? 7.798 2.582 -15.178 1.00 96.50 108 ASP A O 1
ATOM 810 N N . LEU A 1 109 ? 9.578 1.297 -15.567 1.00 96.94 109 LEU A N 1
ATOM 811 C CA . LEU A 1 109 ? 9.664 0.765 -14.210 1.00 96.94 109 LEU A CA 1
ATOM 812 C C . LEU A 1 109 ? 10.578 1.619 -13.320 1.00 96.94 109 LEU A C 1
ATOM 814 O O . LEU A 1 109 ? 11.483 2.288 -13.822 1.00 96.94 109 LEU A O 1
ATOM 818 N N . PRO A 1 110 ? 10.375 1.600 -11.992 1.00 96.12 110 PRO A N 1
ATOM 819 C CA . PRO A 1 110 ? 11.310 2.220 -11.061 1.00 96.12 110 PRO A CA 1
ATOM 820 C C . PRO A 1 110 ? 12.682 1.530 -11.094 1.00 96.12 110 PRO A C 1
ATOM 822 O O . PRO A 1 110 ? 12.807 0.370 -11.492 1.00 96.12 110 PRO A O 1
ATOM 825 N N . ASP A 1 111 ? 13.713 2.255 -10.658 1.00 94.44 111 ASP A N 1
ATOM 826 C CA . ASP A 1 111 ? 15.122 1.858 -10.743 1.00 94.44 111 ASP A CA 1
ATOM 827 C C . ASP A 1 111 ? 15.420 0.448 -10.207 1.00 94.44 111 ASP A C 1
ATOM 829 O O . ASP A 1 111 ? 16.224 -0.277 -10.796 1.00 94.44 111 ASP A O 1
ATOM 833 N N . ASP A 1 112 ? 14.790 0.051 -9.098 1.00 94.00 112 ASP A N 1
ATOM 834 C CA . ASP A 1 112 ? 14.965 -1.264 -8.471 1.00 94.00 112 ASP A CA 1
ATOM 835 C C . ASP A 1 112 ? 14.487 -2.403 -9.382 1.00 94.00 112 ASP A C 1
ATOM 837 O O . ASP A 1 112 ? 15.165 -3.420 -9.517 1.00 94.00 112 ASP A O 1
ATOM 841 N N . LEU A 1 113 ? 13.371 -2.196 -10.083 1.00 96.44 113 LEU A N 1
ATOM 842 C CA . LEU A 1 113 ? 12.788 -3.163 -11.017 1.00 96.44 113 LEU A CA 1
ATOM 843 C C . LEU A 1 113 ? 13.387 -3.079 -12.429 1.00 96.44 113 LEU A C 1
ATOM 845 O O . LEU A 1 113 ? 13.382 -4.069 -13.173 1.00 96.44 113 LEU A O 1
ATOM 849 N N . GLN A 1 114 ? 13.906 -1.912 -12.815 1.00 94.81 114 GLN A N 1
ATOM 850 C CA . GLN A 1 114 ? 14.563 -1.694 -14.103 1.00 94.81 114 GLN A CA 1
ATOM 851 C C . GLN A 1 114 ? 15.931 -2.390 -14.166 1.00 94.81 114 GLN A C 1
ATOM 853 O O . GLN A 1 114 ? 16.288 -2.939 -15.209 1.00 94.81 114 GLN A O 1
ATOM 858 N N . ARG A 1 115 ? 16.692 -2.391 -13.062 1.00 95.06 115 ARG A N 1
ATOM 859 C CA . ARG A 1 115 ? 18.082 -2.890 -13.005 1.00 95.06 115 ARG A CA 1
ATOM 860 C C . ARG A 1 115 ? 18.223 -4.411 -12.897 1.00 95.06 115 ARG A C 1
ATOM 862 O O . ARG A 1 115 ? 19.343 -4.915 -12.930 1.00 95.06 115 ARG A O 1
ATOM 869 N N . VAL A 1 116 ? 17.119 -5.143 -12.769 1.00 95.56 116 VAL A N 1
ATOM 870 C CA . VAL A 1 116 ? 17.114 -6.604 -12.603 1.00 95.56 116 VAL A CA 1
ATOM 871 C C . VAL A 1 116 ? 16.602 -7.331 -13.849 1.00 95.56 116 VAL A C 1
ATOM 873 O O . VAL A 1 116 ? 15.965 -6.744 -14.729 1.00 95.56 116 VAL A O 1
ATOM 876 N N . SER A 1 117 ? 16.881 -8.635 -13.933 1.00 96.62 117 SER A N 1
ATOM 877 C CA . SER A 1 117 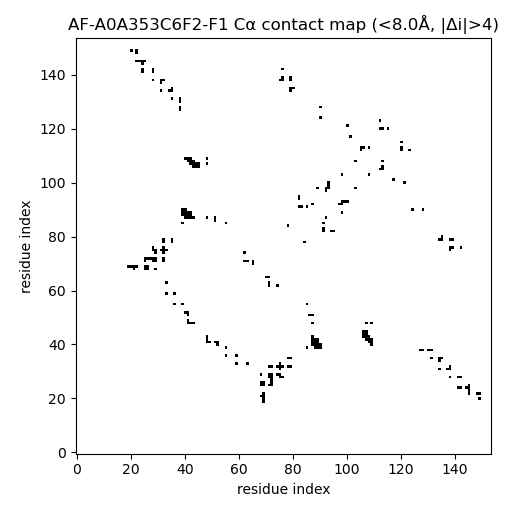? 16.388 -9.485 -15.024 1.00 96.62 117 SER A CA 1
ATOM 878 C C . SER A 1 117 ? 14.855 -9.596 -14.999 1.00 96.62 117 SER A C 1
ATOM 880 O O . SER A 1 117 ? 14.251 -9.417 -13.941 1.00 96.62 117 SER A O 1
ATOM 882 N N . PRO A 1 118 ? 14.191 -9.949 -16.117 1.00 95.44 118 PRO A N 1
ATOM 883 C CA . PRO A 1 118 ? 12.737 -10.134 -16.134 1.00 95.44 118 PRO A CA 1
ATOM 884 C C . PRO A 1 118 ? 12.229 -11.149 -15.097 1.00 95.44 118 PRO A C 1
ATOM 886 O O . PRO A 1 118 ? 11.215 -10.912 -14.447 1.00 95.44 118 PRO A O 1
ATOM 889 N N . ALA A 1 119 ? 12.960 -12.251 -14.896 1.00 96.06 119 ALA A N 1
ATOM 890 C CA . ALA A 1 119 ? 12.602 -13.265 -13.906 1.00 96.06 119 ALA A CA 1
ATOM 891 C C . ALA A 1 119 ? 12.716 -12.734 -12.468 1.00 96.06 119 ALA A C 1
ATOM 893 O O . ALA A 1 119 ? 11.851 -13.002 -11.637 1.00 96.06 119 ALA A O 1
ATOM 894 N N . GLU A 1 120 ? 13.763 -11.962 -12.175 1.00 97.31 120 GLU A N 1
ATOM 895 C CA . GLU A 1 120 ? 13.953 -11.364 -10.853 1.00 97.31 120 GLU A CA 1
ATOM 896 C C . GLU A 1 120 ? 12.949 -10.235 -10.590 1.00 97.31 120 GLU A C 1
ATOM 898 O O . GLU A 1 120 ? 12.370 -10.150 -9.511 1.00 97.31 120 GLU A O 1
ATOM 903 N N . ARG A 1 121 ? 12.647 -9.429 -11.608 1.00 97.44 121 ARG A N 1
ATOM 904 C CA . ARG A 1 121 ? 11.587 -8.420 -11.564 1.00 97.44 121 ARG A CA 1
ATOM 905 C C . ARG A 1 121 ? 10.240 -9.033 -11.197 1.00 97.44 121 ARG A C 1
ATOM 907 O O . ARG A 1 121 ? 9.563 -8.517 -10.313 1.00 97.44 121 ARG A O 1
ATOM 914 N N . GLN A 1 122 ? 9.872 -10.137 -11.852 1.00 96.81 122 GLN A N 1
ATOM 915 C CA . GLN A 1 122 ? 8.637 -10.861 -11.556 1.00 96.81 122 GLN A CA 1
ATOM 916 C C . GLN A 1 122 ? 8.608 -11.314 -10.094 1.00 96.81 122 GLN A C 1
ATOM 918 O O . GLN A 1 122 ? 7.638 -11.043 -9.393 1.00 96.81 122 GLN A O 1
ATOM 923 N N . ARG A 1 123 ? 9.704 -11.901 -9.596 1.00 98.00 123 ARG A N 1
ATOM 924 C CA . ARG A 1 123 ? 9.815 -12.318 -8.189 1.00 98.00 123 ARG A CA 1
ATOM 925 C C . ARG A 1 123 ? 9.636 -11.159 -7.209 1.00 98.00 123 ARG A C 1
ATOM 927 O O . ARG A 1 123 ? 8.928 -11.319 -6.219 1.00 98.00 123 ARG A O 1
ATOM 934 N N . GLN A 1 124 ? 10.246 -10.004 -7.470 1.00 97.56 124 GLN A N 1
ATOM 935 C CA . GLN A 1 124 ? 10.117 -8.836 -6.592 1.00 97.56 124 GLN A CA 1
ATOM 936 C C . GLN A 1 124 ? 8.699 -8.261 -6.592 1.00 97.56 124 GLN A C 1
ATOM 938 O O . GLN A 1 124 ? 8.170 -7.924 -5.531 1.00 97.56 124 GLN A O 1
ATOM 943 N N . VAL A 1 125 ? 8.060 -8.181 -7.762 1.00 97.56 125 VAL A N 1
ATOM 944 C CA . VAL A 1 125 ? 6.664 -7.740 -7.870 1.00 97.56 125 VAL A CA 1
ATOM 945 C C . VAL A 1 125 ? 5.733 -8.726 -7.160 1.00 97.56 125 VAL A C 1
ATOM 947 O O . VAL A 1 125 ? 4.903 -8.298 -6.360 1.00 97.56 125 VAL A O 1
ATOM 950 N N . ASP A 1 126 ? 5.915 -10.034 -7.351 1.00 97.50 126 ASP A N 1
ATOM 951 C CA . ASP A 1 126 ? 5.118 -11.066 -6.677 1.00 97.50 126 ASP A CA 1
ATOM 952 C C . ASP A 1 126 ? 5.285 -11.033 -5.155 1.00 97.50 126 ASP A C 1
ATOM 954 O O . ASP A 1 126 ? 4.300 -11.157 -4.421 1.00 97.50 126 ASP A O 1
ATOM 958 N N . ALA A 1 127 ? 6.506 -10.805 -4.664 1.00 97.69 127 ALA A N 1
ATOM 959 C CA . ALA A 1 127 ? 6.770 -10.639 -3.239 1.00 97.69 127 ALA A CA 1
ATOM 960 C C . ALA A 1 127 ? 6.018 -9.427 -2.661 1.00 97.69 127 ALA A C 1
ATOM 962 O O . ALA A 1 127 ? 5.340 -9.558 -1.639 1.00 97.69 127 ALA A O 1
ATOM 963 N N . ARG A 1 128 ? 6.055 -8.274 -3.345 1.00 97.31 128 ARG A N 1
ATOM 964 C CA . ARG A 1 128 ? 5.310 -7.066 -2.941 1.00 97.31 128 ARG A CA 1
ATOM 965 C C . ARG A 1 128 ? 3.791 -7.277 -3.007 1.00 97.31 128 ARG A C 1
ATOM 967 O O . ARG A 1 128 ? 3.070 -6.811 -2.126 1.00 97.31 128 ARG A O 1
ATOM 974 N N . ILE A 1 129 ? 3.287 -8.018 -4.000 1.00 97.38 129 ILE A N 1
ATOM 975 C CA . ILE A 1 129 ? 1.867 -8.407 -4.092 1.00 97.38 129 ILE A CA 1
ATOM 976 C C . ILE A 1 129 ? 1.469 -9.287 -2.901 1.00 97.38 129 ILE A C 1
ATOM 978 O O . ILE A 1 129 ? 0.419 -9.066 -2.290 1.00 97.38 129 ILE A O 1
ATOM 982 N N . ALA A 1 130 ? 2.283 -10.287 -2.562 1.00 97.88 130 ALA A N 1
ATOM 983 C CA . ALA A 1 130 ? 2.023 -11.181 -1.438 1.00 97.88 130 ALA A CA 1
ATOM 984 C C . ALA A 1 130 ? 2.028 -10.424 -0.101 1.00 97.88 130 ALA A C 1
ATOM 986 O O . ALA A 1 130 ? 1.111 -10.592 0.706 1.00 97.88 130 ALA A O 1
ATOM 987 N N . GLU A 1 131 ? 3.006 -9.538 0.103 1.00 97.75 131 GLU A N 1
ATOM 988 C CA . GLU A 1 131 ? 3.072 -8.646 1.261 1.00 97.75 131 GLU A CA 1
ATOM 989 C C . GLU A 1 131 ? 1.820 -7.764 1.359 1.00 97.75 131 GLU A C 1
ATOM 991 O O . GLU A 1 131 ? 1.148 -7.751 2.393 1.00 97.75 131 GLU A O 1
ATOM 996 N N . ARG A 1 132 ? 1.440 -7.095 0.263 1.00 97.56 132 ARG A N 1
ATOM 997 C CA . ARG A 1 132 ? 0.237 -6.257 0.199 1.00 97.56 132 ARG A CA 1
ATOM 998 C C . ARG A 1 132 ? -1.023 -7.030 0.585 1.00 97.56 132 ARG A C 1
ATOM 1000 O O . ARG A 1 132 ? -1.832 -6.532 1.369 1.00 97.56 132 ARG A O 1
ATOM 1007 N N . LYS A 1 133 ? -1.205 -8.240 0.047 1.00 97.25 133 LYS A N 1
ATOM 1008 C CA . LYS A 1 133 ? -2.356 -9.104 0.363 1.00 97.25 133 LYS A CA 1
ATOM 1009 C C . LYS A 1 133 ? -2.386 -9.476 1.841 1.00 97.25 133 LYS A C 1
ATOM 1011 O O . LYS A 1 133 ? -3.436 -9.354 2.468 1.00 97.25 133 LYS A O 1
ATOM 1016 N N . LYS A 1 134 ? -1.237 -9.863 2.402 1.00 98.31 134 LYS A N 1
ATOM 1017 C CA . LYS A 1 134 ? -1.104 -10.191 3.825 1.00 98.31 134 LYS A CA 1
ATOM 1018 C C . LYS A 1 134 ? -1.483 -9.002 4.712 1.00 98.31 134 LYS A C 1
ATOM 1020 O O . LYS A 1 134 ? -2.293 -9.161 5.618 1.00 98.31 134 LYS A O 1
ATOM 1025 N N . ILE A 1 135 ? -0.958 -7.811 4.417 1.00 98.31 135 ILE A N 1
ATOM 1026 C CA . ILE A 1 135 ? -1.255 -6.592 5.184 1.00 98.31 135 ILE A CA 1
ATOM 1027 C C . ILE A 1 135 ? -2.747 -6.243 5.104 1.00 98.31 135 ILE A C 1
ATOM 1029 O O . ILE A 1 135 ? -3.364 -5.964 6.130 1.00 98.31 135 ILE A O 1
ATOM 1033 N N . ARG A 1 136 ? -3.352 -6.293 3.907 1.00 97.75 136 ARG A N 1
ATOM 1034 C CA . ARG A 1 136 ? -4.797 -6.057 3.728 1.00 97.75 136 ARG A CA 1
ATOM 1035 C C . ARG A 1 136 ? -5.633 -7.022 4.568 1.00 97.75 136 ARG A C 1
ATOM 1037 O O . ARG A 1 136 ? -6.588 -6.593 5.207 1.00 97.75 136 ARG A O 1
ATOM 1044 N N . GLN A 1 137 ? -5.274 -8.305 4.577 1.00 98.38 137 GLN A N 1
ATOM 1045 C CA . GLN A 1 137 ? -5.973 -9.312 5.370 1.00 98.38 137 GLN A CA 1
ATOM 1046 C C . GLN A 1 137 ? -5.863 -9.032 6.875 1.00 98.38 137 GLN A C 1
ATOM 1048 O O . GLN A 1 137 ? -6.877 -9.072 7.565 1.00 98.38 137 GLN A O 1
ATOM 1053 N N . GLU A 1 138 ? -4.670 -8.690 7.367 1.00 98.50 138 GLU A N 1
ATOM 1054 C CA . GLU A 1 138 ? -4.448 -8.361 8.782 1.00 98.50 138 GLU A CA 1
ATOM 1055 C C . GLU A 1 138 ? -5.242 -7.113 9.206 1.00 98.50 138 GLU A C 1
ATOM 1057 O O . GLU A 1 138 ? -5.886 -7.121 10.254 1.00 98.50 138 GLU A O 1
ATOM 1062 N N . ILE A 1 139 ? -5.283 -6.071 8.361 1.00 98.38 139 ILE A N 1
ATOM 1063 C CA . ILE A 1 139 ? -6.126 -4.884 8.586 1.00 98.38 139 ILE A CA 1
ATOM 1064 C C . ILE A 1 139 ? -7.596 -5.290 8.713 1.00 98.38 139 ILE A C 1
ATOM 1066 O O . ILE A 1 139 ? -8.252 -4.900 9.674 1.00 98.38 139 ILE A O 1
ATOM 1070 N N . LEU A 1 140 ? -8.114 -6.090 7.776 1.00 98.44 140 LEU A N 1
ATOM 1071 C CA . LEU A 1 140 ? -9.515 -6.518 7.783 1.00 98.44 140 LEU A CA 1
ATOM 1072 C C . LEU A 1 140 ? -9.874 -7.340 9.022 1.00 98.44 140 LEU A C 1
ATOM 1074 O O . LEU A 1 140 ? -10.972 -7.196 9.557 1.00 98.44 140 LEU A O 1
ATOM 1078 N N . GLU A 1 141 ? -8.976 -8.210 9.472 1.00 98.44 141 GLU A N 1
ATOM 1079 C CA . GLU A 1 141 ? -9.191 -9.027 10.662 1.00 98.44 141 GLU A CA 1
ATOM 1080 C C . GLU A 1 141 ? -9.213 -8.179 11.936 1.00 98.44 141 GLU A C 1
ATOM 1082 O O . GLU A 1 141 ? -10.162 -8.267 12.718 1.00 98.44 141 GLU A O 1
ATOM 1087 N N . LEU A 1 142 ? -8.236 -7.288 12.104 1.00 98.19 142 LEU A N 1
ATOM 1088 C CA . LEU A 1 142 ? -8.189 -6.375 13.245 1.00 98.19 142 LEU A CA 1
ATOM 1089 C C . LEU A 1 142 ? -9.355 -5.385 13.238 1.00 98.19 142 LEU A C 1
ATOM 1091 O O . LEU A 1 142 ? -9.909 -5.089 14.292 1.00 98.19 142 LEU A O 1
ATOM 1095 N N . SER A 1 143 ? -9.786 -4.906 12.068 1.00 97.50 143 SER A N 1
ATOM 1096 C CA . SER A 1 143 ? -10.960 -4.035 11.963 1.00 97.50 143 SER A CA 1
ATOM 1097 C C . SER A 1 143 ? -12.249 -4.731 12.408 1.00 97.50 143 SER A C 1
ATOM 1099 O O . SER A 1 143 ? -13.083 -4.088 13.039 1.00 97.50 143 SER A O 1
ATOM 1101 N N . LYS A 1 144 ? -12.405 -6.040 12.165 1.00 97.75 144 LYS A N 1
ATOM 1102 C CA . LYS A 1 144 ? -13.546 -6.808 12.700 1.00 97.75 144 LYS A CA 1
ATOM 1103 C C . LYS A 1 144 ? -13.499 -6.915 14.224 1.00 97.75 144 LYS A C 1
ATOM 1105 O O . LYS A 1 144 ? -14.536 -6.794 14.872 1.00 97.75 144 LYS A O 1
ATOM 1110 N N . GLN A 1 145 ? -12.312 -7.132 14.796 1.00 97.19 145 GLN A N 1
ATOM 1111 C CA . GLN A 1 145 ? -12.122 -7.180 16.252 1.00 97.19 145 GLN A CA 1
ATOM 1112 C C . GLN A 1 145 ? -12.407 -5.816 16.892 1.00 97.19 145 GLN A C 1
ATOM 1114 O O . GLN A 1 145 ? -13.131 -5.740 17.883 1.00 97.19 145 GLN A O 1
ATOM 1119 N N . ARG A 1 146 ? -11.930 -4.736 16.264 1.00 95.69 146 ARG A N 1
ATOM 1120 C CA . ARG A 1 146 ? -12.241 -3.350 16.631 1.00 95.69 146 ARG A CA 1
ATOM 1121 C C . ARG A 1 146 ? -13.742 -3.086 16.649 1.00 95.69 146 ARG A C 1
ATOM 1123 O O . ARG A 1 146 ? -14.256 -2.561 17.628 1.00 95.69 146 ARG A O 1
ATOM 1130 N N . GLU A 1 147 ? -14.452 -3.474 15.594 1.00 94.31 147 GLU A N 1
ATOM 1131 C CA . GLU A 1 147 ? -15.902 -3.283 15.505 1.00 94.31 147 GLU A CA 1
ATOM 1132 C C . GLU A 1 147 ? -16.658 -4.087 16.577 1.00 94.31 147 GLU A C 1
ATOM 1134 O O . GLU A 1 147 ? -17.617 -3.594 17.164 1.00 94.31 147 GLU A O 1
ATOM 1139 N N . ALA A 1 148 ? -16.218 -5.316 16.870 1.00 95.00 148 ALA A N 1
ATOM 1140 C CA . ALA A 1 148 ? -16.800 -6.128 17.936 1.00 95.00 148 ALA A CA 1
ATOM 1141 C C . ALA A 1 148 ? -16.585 -5.519 19.328 1.00 95.00 148 ALA A C 1
ATOM 1143 O O . ALA A 1 148 ? -17.515 -5.529 20.128 1.00 95.00 148 ALA A O 1
ATOM 1144 N N . PHE A 1 149 ? -15.399 -4.963 19.587 1.00 93.88 149 PHE A N 1
ATOM 1145 C CA . PHE A 1 149 ? -15.088 -4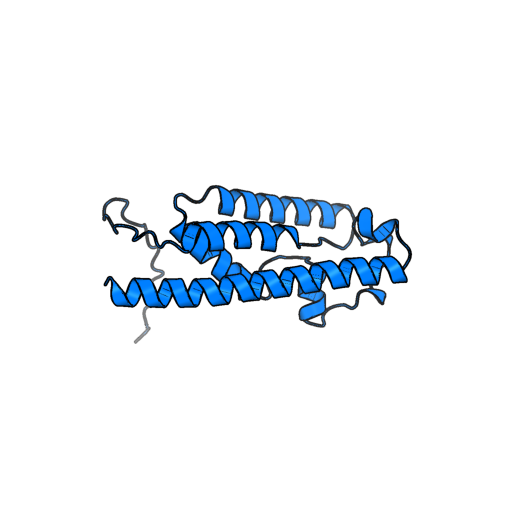.259 20.830 1.00 93.88 149 PHE A CA 1
ATOM 1146 C C . PHE A 1 149 ? -15.978 -3.024 21.013 1.00 93.88 149 PHE A C 1
ATOM 1148 O O . PHE A 1 149 ? -16.633 -2.886 22.039 1.00 93.88 149 PHE A O 1
ATOM 1155 N N . LEU A 1 150 ? -16.091 -2.179 19.983 1.00 89.56 150 LEU A N 1
ATOM 1156 C CA . LEU A 1 150 ? -16.932 -0.977 20.029 1.00 89.56 150 LEU A CA 1
ATOM 1157 C C . LEU A 1 150 ? -18.416 -1.293 20.274 1.00 89.56 150 LEU A C 1
ATOM 1159 O O . LEU A 1 150 ? -19.090 -0.527 20.949 1.00 89.56 150 LEU A O 1
ATOM 1163 N N . ARG A 1 151 ? -18.928 -2.419 19.756 1.00 91.44 151 ARG A N 1
ATOM 1164 C CA . ARG A 1 151 ? -20.305 -2.875 20.029 1.00 91.44 151 ARG A CA 1
ATOM 1165 C C . ARG A 1 151 ? -20.519 -3.427 21.440 1.00 91.44 151 ARG A C 1
ATOM 1167 O O . ARG A 1 151 ? -21.666 -3.570 21.836 1.00 91.44 151 ARG A O 1
ATOM 1174 N N . ALA A 1 152 ? -19.460 -3.848 22.129 1.00 90.38 152 ALA A N 1
ATOM 1175 C CA . ALA A 1 152 ? -19.550 -4.392 23.484 1.00 90.38 152 ALA A CA 1
ATOM 1176 C C . ALA A 1 152 ? -19.430 -3.297 24.556 1.00 90.38 152 ALA A C 1
ATOM 1178 O O . ALA A 1 152 ? -20.011 -3.436 25.628 1.00 90.38 152 ALA A O 1
ATOM 1179 N N . GLU A 1 153 ? -18.681 -2.234 24.258 1.00 80.88 153 GLU A N 1
ATOM 1180 C CA . GLU A 1 153 ? -18.442 -1.089 25.150 1.00 80.88 153 GLU A CA 1
ATOM 1181 C C . GLU A 1 153 ? -19.459 0.058 24.970 1.00 80.88 153 GLU A C 1
ATOM 1183 O O . GLU A 1 153 ? -19.484 0.981 25.784 1.00 80.88 153 GLU A O 1
ATOM 1188 N N . GLY A 1 154 ? -20.267 0.029 23.902 1.00 64.44 154 GLY A N 1
ATOM 1189 C CA . GLY A 1 154 ? -21.317 1.016 23.599 1.00 64.44 154 GLY A CA 1
ATOM 1190 C C . GLY A 1 154 ? -22.720 0.485 23.848 1.00 64.44 154 GLY A C 1
ATOM 1191 O O . GLY A 1 154 ? -23.567 1.291 24.292 1.00 64.44 154 GLY A O 1
#

Mean predicted aligned error: 7.73 Å

pLDDT: mean 87.24, std 18.19, range [34.09, 98.5]

Foldseek 3Di:
DDDDDDPPPPPDDPDDDPVPPDDPLLQVLLVLLLVLLVLFWAFAAPVNSVVQVVVSVVVSVVLVPDPDSNSSLVNSLVCLPDLPNGDRGPLSCVVVVVDDPVRGDLNRGPPVLSVDDPVVSVVVNVVSNVSSNVSSVVSVVSVVVVVVVVVVVD

Radius of gyration: 19.26 Å; Cα contacts (8 Å, |Δi|>4): 145; chains: 1; bounding box: 61×36×46 Å